Protein AF-A0A2D5MTJ3-F1 (afdb_monomer)

Nearest PDB structures (foldseek):
  1k6o-assembly1_C  TM=3.344E-01  e=1.371E+00  Homo sapiens
  3g6w-assembly1_C  TM=4.279E-01  e=1.564E+00  Saccharolobus solfataricus
  6wc2-assembly2_C  TM=2.918E-01  e=1.906E+00  Homo sapiens
  1hbx-assembly1_A  TM=2.596E-01  e=1.785E+00  Homo sapiens

pLDDT: mean 80.42, std 18.12, range [39.5, 97.38]

Sequence (97 aa):
MDKEYKGMKVVDFKPNEKQEVSEEIQSRLDIVDAFRKRVADGEITEFVTTSLSADGNAVIWSNVPDIAAGVGLFEIGKHILMTQYAPEHDGFDFTPE

Secondary structure (DSSP, 8-state):
-----TT-----S-S-------HHHHHHHHHHHHHHHHHHTTS---EEEEEE-TTS-EEEEEE-SSHHHHHHHHHHHHHHHHHHSSTTS----SS--

Radius of gyration: 22.33 Å; Cα contacts (8 Å, |Δi|>4): 52; chains: 1; bounding box: 45×68×43 Å

Structure (mmCIF, N/CA/C/O backbone):
data_AF-A0A2D5MTJ3-F1
#
_entry.id   AF-A0A2D5MTJ3-F1
#
loop_
_atom_site.group_PDB
_atom_site.id
_atom_site.type_symbol
_atom_site.label_atom_id
_atom_site.label_alt_id
_atom_site.label_comp_id
_atom_site.label_asym_id
_atom_site.label_entity_id
_atom_site.label_seq_id
_atom_site.pdbx_PDB_ins_code
_atom_site.Cartn_x
_atom_site.Cartn_y
_atom_site.Cartn_z
_atom_site.occupancy
_atom_site.B_iso_or_equiv
_atom_site.auth_seq_id
_atom_site.auth_comp_id
_atom_site.auth_asym_id
_atom_site.auth_atom_id
_atom_site.pdbx_PDB_model_num
ATOM 1 N N . MET A 1 1 ? -18.564 -45.563 17.807 1.00 39.50 1 MET A N 1
ATOM 2 C CA . MET A 1 1 ? -18.634 -46.458 18.982 1.00 39.50 1 MET A CA 1
ATOM 3 C C . MET A 1 1 ? -19.095 -45.579 20.120 1.00 39.50 1 MET A C 1
ATOM 5 O O . MET A 1 1 ? -18.307 -44.829 20.685 1.00 39.50 1 MET A O 1
ATOM 9 N N . ASP A 1 2 ? -20.407 -45.563 20.297 1.00 39.81 2 ASP A N 1
ATOM 10 C CA . ASP A 1 2 ? -21.126 -44.514 21.004 1.00 39.81 2 ASP A CA 1
ATOM 11 C C . ASP A 1 2 ? -21.062 -44.758 22.508 1.00 39.81 2 ASP A C 1
ATOM 13 O O . ASP A 1 2 ? -21.373 -45.848 22.990 1.00 39.81 2 ASP A O 1
ATOM 17 N N . LYS A 1 3 ? -20.641 -43.742 23.260 1.00 47.59 3 LYS A N 1
ATOM 18 C CA . LYS A 1 3 ? -20.887 -43.674 24.698 1.00 47.59 3 LYS A CA 1
ATOM 19 C C . LYS A 1 3 ? -21.981 -42.637 24.909 1.00 47.59 3 LYS A C 1
ATOM 21 O O . LYS A 1 3 ? -21.739 -41.442 24.765 1.00 47.59 3 LYS A O 1
ATOM 26 N N . GLU A 1 4 ? -23.189 -43.109 25.208 1.00 46.22 4 GLU A N 1
ATOM 27 C CA . GLU A 1 4 ? -24.285 -42.269 25.687 1.00 46.22 4 GLU A CA 1
ATOM 28 C C . GLU A 1 4 ? -23.895 -41.634 27.029 1.00 46.22 4 GLU A C 1
ATOM 30 O O . GLU A 1 4 ? -23.798 -42.316 28.050 1.00 46.22 4 GLU A O 1
ATOM 35 N N . TYR A 1 5 ? -23.729 -40.313 27.047 1.00 54.38 5 TYR A N 1
ATOM 36 C CA . TYR A 1 5 ? -23.735 -39.524 28.276 1.00 54.38 5 TYR A CA 1
ATOM 37 C C . TYR A 1 5 ? -25.129 -38.911 28.445 1.00 54.38 5 TYR A C 1
ATOM 39 O O . TYR A 1 5 ? -25.410 -37.803 27.988 1.00 54.38 5 TYR A O 1
ATOM 47 N N . LYS A 1 6 ? -26.038 -39.654 29.088 1.00 58.66 6 LYS A N 1
ATOM 48 C CA . LYS A 1 6 ? -27.341 -39.130 29.520 1.00 58.66 6 LYS A CA 1
ATOM 49 C C . LYS A 1 6 ? -27.129 -38.071 30.605 1.00 58.66 6 LYS A C 1
ATOM 51 O O . LYS A 1 6 ? -26.726 -38.401 31.715 1.00 58.66 6 LYS A O 1
ATOM 56 N N . GLY A 1 7 ? -27.461 -36.819 30.289 1.00 57.81 7 GLY A N 1
ATOM 57 C CA . GLY A 1 7 ? -27.705 -35.775 31.292 1.00 57.81 7 GLY A CA 1
ATOM 58 C C . GLY A 1 7 ? -26.801 -34.545 31.256 1.00 57.81 7 GLY A C 1
ATOM 59 O O . GLY A 1 7 ? -26.934 -33.703 32.137 1.00 57.81 7 GLY A O 1
ATOM 60 N N . MET A 1 8 ? -25.926 -34.385 30.261 1.00 59.03 8 MET A N 1
ATOM 61 C CA . MET A 1 8 ? -25.061 -33.205 30.176 1.00 59.03 8 MET A CA 1
ATOM 62 C C . MET A 1 8 ? -25.380 -32.402 28.912 1.00 59.03 8 MET A C 1
ATOM 64 O O . MET A 1 8 ? -25.010 -32.783 27.804 1.00 59.03 8 MET A O 1
ATOM 68 N N . LYS A 1 9 ? -26.101 -31.286 29.073 1.00 61.69 9 LYS A N 1
ATOM 69 C CA . LYS A 1 9 ? -26.275 -30.303 28.001 1.00 61.69 9 LYS A CA 1
ATOM 70 C C . LYS A 1 9 ? -24.952 -29.550 27.872 1.00 61.69 9 LYS A C 1
ATOM 72 O O . LYS A 1 9 ? -24.688 -28.638 28.650 1.00 61.69 9 LYS A O 1
ATOM 77 N N . VAL A 1 10 ? -24.105 -29.970 26.936 1.00 60.59 10 VAL A N 1
ATOM 78 C CA . VAL A 1 10 ? -22.935 -29.184 26.534 1.00 60.59 10 VAL A CA 1
ATOM 79 C C . VAL A 1 10 ? -23.476 -27.929 25.854 1.00 60.59 10 VAL A C 1
ATOM 81 O O . VAL A 1 10 ? -23.990 -27.981 24.741 1.00 60.59 10 VAL A O 1
ATOM 84 N N . VAL A 1 11 ? -23.463 -26.819 26.583 1.00 64.88 11 VAL A N 1
ATOM 85 C CA . VAL A 1 11 ? -23.661 -25.480 26.033 1.00 64.88 11 VAL A CA 1
ATOM 86 C C . VA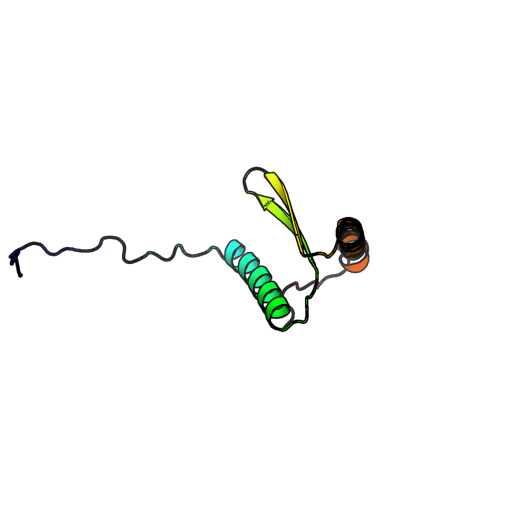L A 1 11 ? -22.275 -24.914 25.786 1.00 64.88 11 VAL A C 1
ATOM 88 O O . VAL A 1 11 ? -21.528 -24.673 26.731 1.00 64.88 11 VAL A O 1
ATOM 91 N N . ASP A 1 12 ? -21.928 -24.753 24.512 1.00 54.66 12 ASP A N 1
ATOM 92 C CA . ASP A 1 12 ? -20.748 -23.998 24.109 1.00 54.66 12 ASP A CA 1
ATOM 93 C C . ASP A 1 12 ? -20.961 -22.542 24.536 1.00 54.66 12 ASP A C 1
ATOM 95 O O . ASP A 1 12 ? -21.837 -21.851 24.015 1.00 54.66 12 ASP A O 1
ATOM 99 N N . PHE A 1 13 ? -20.212 -22.084 25.540 1.00 55.66 13 PHE A N 1
ATOM 100 C CA . PHE A 1 13 ? -20.428 -20.772 26.159 1.00 55.66 13 PHE A CA 1
ATOM 101 C C . PHE A 1 13 ? -19.886 -19.594 25.343 1.00 55.66 13 PHE A C 1
ATOM 103 O O . PHE A 1 13 ? -20.009 -18.462 25.799 1.00 55.66 13 PHE A O 1
ATOM 110 N N . LYS A 1 14 ? -19.336 -19.835 24.146 1.00 58.06 14 LYS A N 1
ATOM 111 C CA . LYS A 1 14 ? -19.009 -18.806 23.149 1.00 58.06 14 LYS A CA 1
ATOM 112 C C . LYS A 1 14 ? -19.055 -19.404 21.738 1.00 58.06 14 LYS A C 1
ATOM 114 O O . LYS A 1 14 ? -18.044 -19.936 21.282 1.00 58.06 14 LYS A O 1
ATOM 119 N N . PRO A 1 15 ? -20.187 -19.337 21.023 1.00 52.47 15 PRO A N 1
ATOM 120 C CA . PRO A 1 15 ? -20.209 -19.689 19.612 1.00 52.47 15 PRO A CA 1
ATOM 121 C C . PRO A 1 15 ? -19.448 -18.592 18.875 1.00 52.47 15 PRO A C 1
ATOM 123 O O . PRO A 1 15 ? -20.060 -17.568 18.618 1.00 52.47 15 PRO A O 1
ATOM 126 N N . ASN A 1 16 ? -18.137 -18.765 18.633 1.00 54.84 16 ASN A N 1
ATOM 127 C CA . ASN A 1 16 ? -17.263 -17.829 17.908 1.00 54.84 16 ASN A CA 1
ATOM 128 C C . ASN A 1 16 ? -17.817 -16.401 17.930 1.00 54.84 16 ASN A C 1
ATOM 130 O O . ASN A 1 16 ? -18.389 -15.958 16.931 1.00 54.84 16 ASN A O 1
ATOM 134 N N . GLU A 1 17 ? -17.741 -15.719 19.080 1.00 51.16 17 GLU A N 1
ATOM 135 C CA . GLU A 1 17 ? -17.957 -14.274 19.100 1.00 51.16 17 GLU A CA 1
ATOM 136 C C . GLU A 1 17 ? -16.938 -13.734 18.098 1.00 51.16 17 GLU A C 1
ATOM 138 O O . GLU A 1 17 ? -15.749 -13.647 18.405 1.00 51.16 17 GLU A O 1
ATOM 143 N N . LYS A 1 18 ? -17.374 -13.478 16.855 1.00 57.75 18 LYS A N 1
ATOM 144 C CA . LYS A 1 18 ? -16.663 -12.593 15.948 1.00 57.75 18 LYS A CA 1
ATOM 145 C C . LYS A 1 18 ? -16.484 -11.353 16.797 1.00 57.75 18 LYS A C 1
ATOM 147 O O . LYS A 1 18 ? -17.476 -10.693 17.092 1.00 57.75 18 LYS A O 1
ATOM 152 N N . GLN A 1 19 ? -15.267 -11.125 17.290 1.00 56.12 19 GLN A N 1
ATOM 153 C CA . GLN A 1 19 ? -14.926 -9.852 17.895 1.00 56.12 19 GLN A CA 1
ATOM 154 C C . GLN A 1 19 ? -15.435 -8.812 16.912 1.00 56.12 19 GLN A C 1
ATOM 156 O O . GLN A 1 19 ? -15.036 -8.845 15.746 1.00 56.12 19 GLN A O 1
ATOM 161 N N . GLU A 1 20 ? -16.396 -7.999 17.346 1.00 67.12 20 GLU A N 1
ATOM 162 C CA . GLU A 1 20 ? -16.854 -6.886 16.535 1.00 67.12 20 GLU A CA 1
ATOM 163 C C . GLU A 1 20 ? -15.611 -6.052 16.248 1.00 67.12 20 GLU A C 1
ATOM 165 O O . GLU A 1 20 ? -14.971 -5.502 17.147 1.00 67.12 20 GLU A O 1
ATOM 170 N N . VAL A 1 21 ? -15.191 -6.101 14.988 1.00 78.94 21 VAL A N 1
ATOM 171 C CA . VAL A 1 21 ? -14.076 -5.323 14.485 1.00 78.94 21 VAL A CA 1
ATOM 172 C C . VAL A 1 21 ? -14.528 -3.877 14.607 1.00 78.94 21 VAL A C 1
ATOM 174 O O . VAL A 1 21 ? -15.581 -3.523 14.078 1.00 78.94 21 VAL A O 1
ATOM 177 N N . SER A 1 22 ? -13.790 -3.057 15.359 1.00 89.56 22 SER A N 1
ATOM 178 C CA . SER A 1 22 ? -14.163 -1.650 15.499 1.00 89.56 22 SER A CA 1
ATOM 179 C C . SER A 1 22 ? -14.207 -0.990 14.123 1.00 89.56 22 SER A C 1
ATOM 181 O O . SER A 1 22 ? -13.452 -1.378 13.232 1.00 89.56 22 SER A O 1
ATOM 183 N N . GLU A 1 23 ? -15.041 0.034 13.952 1.00 89.31 23 GLU A N 1
ATOM 184 C CA . GLU A 1 23 ? -15.142 0.777 12.685 1.00 89.31 23 GLU A CA 1
ATOM 185 C C . GLU A 1 23 ? -13.768 1.274 12.198 1.00 89.31 23 GLU A C 1
ATOM 187 O O . GLU A 1 23 ? -13.468 1.234 11.010 1.00 89.31 23 GLU A O 1
ATOM 192 N N . GLU A 1 24 ? -12.877 1.648 13.124 1.00 87.19 24 GLU A N 1
ATOM 193 C CA . GLU A 1 24 ? -11.501 2.051 12.816 1.00 87.19 24 GLU A CA 1
ATOM 194 C C . GLU A 1 24 ? -10.637 0.890 12.292 1.00 87.19 24 GLU A C 1
ATOM 196 O O . GLU A 1 24 ? -9.786 1.073 11.420 1.00 87.19 24 GLU A O 1
ATOM 201 N N . ILE A 1 25 ? -10.783 -0.319 12.846 1.00 90.62 25 ILE A N 1
ATOM 202 C CA . ILE A 1 25 ? -10.094 -1.497 12.303 1.00 90.62 25 ILE A CA 1
ATOM 203 C C . ILE A 1 25 ? -10.715 -1.870 10.955 1.00 90.62 25 ILE A C 1
ATOM 205 O O . ILE A 1 25 ? -9.968 -2.151 10.023 1.00 90.62 25 ILE A O 1
ATOM 209 N N . GLN A 1 26 ? -12.041 -1.809 10.825 1.00 92.25 26 GLN A N 1
ATOM 210 C CA . GLN A 1 26 ? -12.734 -2.122 9.579 1.00 92.25 26 GLN A CA 1
ATOM 211 C C . GLN A 1 26 ? -12.281 -1.193 8.448 1.00 92.25 26 GLN A C 1
ATOM 213 O O . GLN A 1 26 ? -11.841 -1.683 7.419 1.00 92.25 26 GLN A O 1
ATOM 218 N N . SER A 1 27 ? -12.227 0.120 8.686 1.00 89.25 27 SER A N 1
ATOM 219 C CA . SER A 1 27 ? -11.737 1.096 7.703 1.00 89.25 27 SER A CA 1
ATOM 220 C C . SER A 1 27 ? -10.301 0.806 7.238 1.00 89.25 27 SER A C 1
ATOM 222 O O . SER A 1 27 ? -9.991 0.917 6.053 1.00 89.25 27 SER A O 1
ATOM 224 N N . ARG A 1 28 ? -9.412 0.371 8.143 1.00 91.69 28 ARG A N 1
ATOM 225 C CA . ARG A 1 28 ? -8.051 -0.053 7.767 1.00 91.69 28 ARG A CA 1
ATOM 226 C C . ARG A 1 28 ? -8.052 -1.326 6.926 1.00 91.69 28 ARG A C 1
ATOM 228 O O . ARG A 1 28 ? -7.258 -1.430 5.994 1.00 91.69 28 ARG A O 1
ATOM 235 N N . LEU A 1 29 ? -8.899 -2.295 7.271 1.00 94.12 29 LEU A N 1
ATOM 236 C CA . LEU A 1 29 ? -9.025 -3.541 6.519 1.00 94.12 29 LEU A CA 1
ATOM 237 C C . LEU A 1 29 ? -9.579 -3.289 5.116 1.00 94.12 29 LEU A C 1
ATOM 239 O O . LEU A 1 29 ? -9.044 -3.854 4.170 1.00 94.12 29 LEU A O 1
ATOM 243 N N . ASP A 1 30 ? -10.544 -2.383 4.968 1.00 93.31 30 ASP A N 1
ATOM 244 C CA . ASP A 1 30 ? -11.126 -2.030 3.670 1.00 93.31 30 ASP A CA 1
ATOM 245 C C . ASP A 1 30 ? -10.055 -1.479 2.707 1.00 93.31 30 ASP A C 1
ATOM 247 O O . ASP A 1 30 ? -9.997 -1.875 1.542 1.00 93.31 30 ASP A O 1
ATOM 251 N N . ILE A 1 31 ? 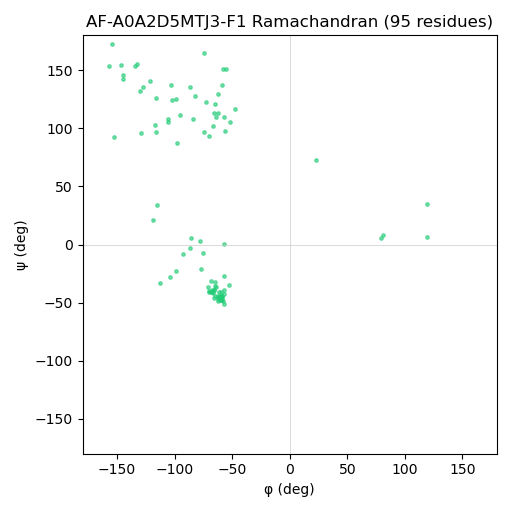-9.128 -0.650 3.206 1.00 93.44 31 ILE A N 1
ATOM 252 C CA . ILE A 1 31 ? -7.972 -0.160 2.431 1.00 93.44 31 ILE A CA 1
ATOM 253 C C . ILE A 1 31 ? -7.056 -1.316 2.005 1.00 93.44 31 ILE A C 1
ATOM 255 O O . ILE A 1 31 ? -6.608 -1.377 0.857 1.00 93.44 31 ILE A O 1
ATOM 259 N N . VAL A 1 32 ? -6.762 -2.244 2.920 1.00 94.62 32 VAL A N 1
ATOM 260 C CA . VAL A 1 32 ? -5.907 -3.406 2.631 1.00 94.62 32 VAL A CA 1
ATOM 261 C C . VAL A 1 32 ? -6.567 -4.332 1.609 1.00 94.62 32 VAL A C 1
ATOM 263 O O . VAL A 1 32 ? -5.885 -4.837 0.715 1.00 94.62 32 VAL A O 1
ATOM 266 N N . ASP A 1 33 ? -7.877 -4.532 1.701 1.00 95.81 33 ASP A N 1
ATOM 267 C CA . ASP A 1 33 ? -8.634 -5.375 0.781 1.00 95.81 33 ASP A CA 1
ATOM 268 C C . ASP A 1 33 ? -8.744 -4.742 -0.611 1.00 95.81 33 ASP A C 1
ATOM 270 O O . ASP A 1 33 ? -8.543 -5.439 -1.611 1.00 95.81 33 ASP A O 1
ATOM 274 N N . ALA A 1 34 ? -8.948 -3.424 -0.702 1.00 94.56 34 ALA A N 1
ATOM 275 C CA . ALA A 1 34 ? -8.884 -2.692 -1.967 1.00 94.56 34 ALA A CA 1
ATOM 276 C C . ALA A 1 34 ? -7.494 -2.812 -2.615 1.00 94.56 34 ALA A C 1
ATOM 278 O O . ALA A 1 34 ? -7.373 -3.159 -3.793 1.00 94.56 34 ALA A O 1
ATOM 279 N N . PHE A 1 35 ? -6.427 -2.616 -1.834 1.00 95.12 35 PHE A N 1
ATOM 280 C CA . PHE A 1 35 ? -5.052 -2.801 -2.298 1.00 95.12 35 PHE A CA 1
ATOM 281 C C . PHE A 1 35 ? -4.810 -4.231 -2.803 1.00 95.12 35 PHE A C 1
ATOM 283 O O . PHE A 1 35 ? -4.294 -4.433 -3.903 1.00 95.12 35 PHE A O 1
ATOM 290 N N . ARG A 1 36 ? -5.245 -5.236 -2.035 1.00 96.25 36 ARG A N 1
ATOM 291 C CA . ARG A 1 36 ? -5.136 -6.651 -2.405 1.00 96.25 36 ARG A CA 1
ATOM 292 C C . ARG A 1 36 ? -5.863 -6.958 -3.710 1.00 96.25 36 ARG A C 1
ATOM 294 O O . ARG A 1 36 ? -5.313 -7.690 -4.531 1.00 96.25 36 ARG A O 1
ATOM 301 N N . LYS A 1 37 ? -7.078 -6.437 -3.896 1.00 96.44 37 LYS A N 1
ATOM 302 C CA . LYS A 1 37 ? -7.857 -6.619 -5.126 1.00 96.44 37 LYS A CA 1
ATOM 303 C C . LYS A 1 37 ? -7.085 -6.092 -6.336 1.00 96.44 37 LYS A C 1
ATOM 305 O O . LYS A 1 37 ? -6.877 -6.836 -7.283 1.00 96.44 37 LYS A O 1
ATOM 310 N N . ARG A 1 38 ? -6.546 -4.875 -6.254 1.00 95.62 38 ARG A N 1
ATOM 311 C CA . ARG A 1 38 ? -5.774 -4.255 -7.346 1.00 95.62 38 ARG A CA 1
ATOM 312 C C . ARG A 1 38 ? -4.472 -4.991 -7.668 1.00 95.62 38 ARG A C 1
ATOM 314 O O . ARG A 1 38 ? -4.066 -5.055 -8.825 1.00 95.62 38 ARG A O 1
ATOM 321 N N . VAL A 1 39 ? -3.830 -5.595 -6.665 1.00 96.38 39 VAL A N 1
ATOM 322 C CA . VAL A 1 39 ? -2.708 -6.525 -6.891 1.00 96.38 39 VAL A CA 1
ATOM 323 C C . VAL A 1 39 ? -3.184 -7.783 -7.625 1.00 96.38 39 VAL A C 1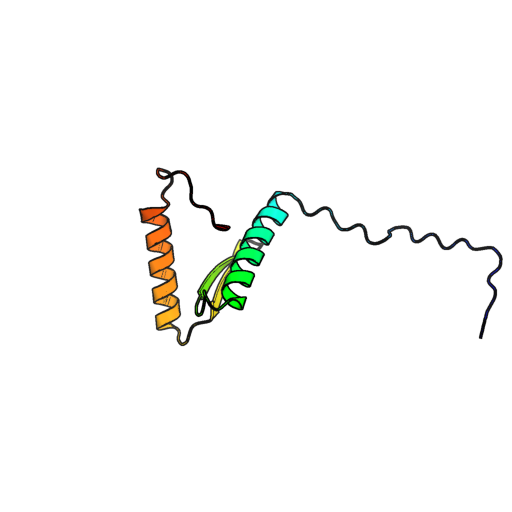
ATOM 325 O O . VAL A 1 39 ? -2.550 -8.208 -8.586 1.00 96.38 39 VAL A O 1
ATOM 328 N N . ALA A 1 40 ? -4.300 -8.382 -7.198 1.00 97.38 40 ALA A N 1
ATOM 329 C CA . ALA A 1 40 ? -4.846 -9.592 -7.817 1.00 97.38 40 ALA A CA 1
ATOM 330 C C . ALA A 1 40 ? -5.308 -9.365 -9.268 1.00 97.38 40 ALA A C 1
ATOM 332 O O . ALA A 1 40 ? -5.115 -10.241 -10.110 1.00 97.38 40 ALA A O 1
ATOM 333 N N . ASP A 1 41 ? -5.853 -8.184 -9.555 1.00 97.31 41 ASP A N 1
ATOM 334 C CA . ASP A 1 41 ? -6.290 -7.761 -10.888 1.00 97.31 41 ASP A CA 1
ATOM 335 C C . ASP A 1 41 ? -5.103 -7.381 -11.802 1.00 97.31 41 ASP A C 1
ATOM 337 O O . ASP A 1 41 ? -5.273 -7.187 -13.005 1.00 97.31 41 ASP A O 1
ATOM 341 N N . GLY A 1 42 ? -3.880 -7.323 -11.258 1.00 96.56 42 GLY A N 1
ATOM 342 C CA . GLY A 1 42 ? -2.653 -7.019 -11.999 1.00 96.56 42 GLY A CA 1
ATOM 343 C C . GLY A 1 42 ? -2.408 -5.528 -12.242 1.00 96.56 42 GLY A C 1
ATOM 344 O O . GLY A 1 42 ? -1.483 -5.180 -12.972 1.00 96.56 42 GLY A O 1
ATOM 345 N N . GLU A 1 43 ? -3.202 -4.645 -11.632 1.00 96.50 43 GLU A N 1
ATOM 346 C CA . GLU A 1 43 ? -3.017 -3.192 -11.721 1.00 96.50 43 GLU A CA 1
ATOM 347 C C . GLU A 1 43 ? -1.789 -2.716 -10.941 1.00 96.50 43 GLU A C 1
ATOM 349 O O . GLU A 1 43 ? -1.103 -1.781 -11.353 1.00 96.50 43 GLU A O 1
ATOM 354 N N . ILE A 1 44 ? -1.520 -3.349 -9.796 1.00 96.00 44 ILE A N 1
ATOM 355 C CA . ILE 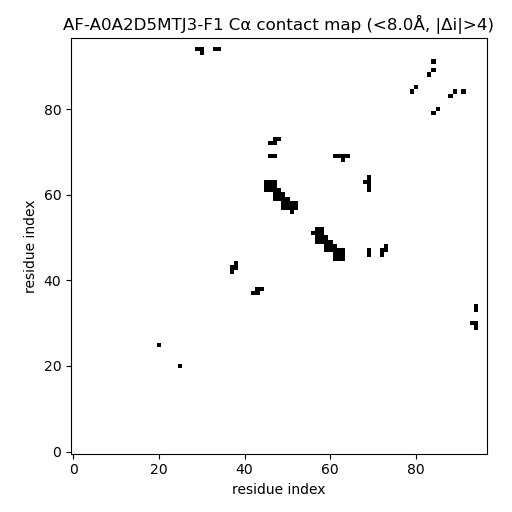A 1 44 ? -0.356 -3.065 -8.955 1.00 96.00 44 ILE A CA 1
ATOM 356 C C . ILE A 1 44 ? 0.644 -4.203 -9.133 1.00 96.00 44 ILE A C 1
ATOM 358 O O . ILE A 1 44 ? 0.435 -5.309 -8.637 1.00 96.00 44 ILE A O 1
ATOM 362 N N . THR A 1 45 ? 1.748 -3.917 -9.821 1.00 95.88 45 THR A N 1
ATOM 363 C CA . THR A 1 45 ? 2.823 -4.889 -10.077 1.00 95.88 45 THR A CA 1
ATOM 364 C C . THR A 1 45 ? 4.001 -4.754 -9.117 1.00 95.88 45 THR A C 1
ATOM 366 O O . THR A 1 45 ? 4.749 -5.708 -8.938 1.00 95.88 45 THR A O 1
ATOM 369 N N . GLU A 1 46 ? 4.172 -3.581 -8.506 1.00 95.75 46 GLU A N 1
ATOM 370 C CA . GLU A 1 46 ? 5.250 -3.260 -7.569 1.00 95.75 46 GLU A CA 1
ATOM 371 C C . GLU A 1 46 ? 4.720 -2.314 -6.492 1.00 95.75 46 GLU A C 1
ATOM 373 O O . GLU A 1 46 ? 3.861 -1.470 -6.762 1.00 95.75 46 GLU A O 1
ATOM 378 N N . PHE A 1 47 ? 5.224 -2.440 -5.265 1.00 95.50 47 PHE A N 1
ATOM 379 C CA . PHE A 1 47 ? 4.798 -1.572 -4.171 1.00 95.50 47 PHE A CA 1
ATOM 380 C C . PHE A 1 47 ? 5.821 -1.466 -3.042 1.00 95.50 47 PHE A C 1
ATOM 382 O O . PHE A 1 47 ? 6.583 -2.392 -2.756 1.00 95.50 47 PHE A O 1
ATOM 389 N N . VAL A 1 48 ? 5.760 -0.332 -2.344 1.00 95.88 48 VAL A N 1
ATOM 390 C CA . VAL A 1 48 ? 6.366 -0.125 -1.028 1.00 95.88 48 VAL A CA 1
ATOM 391 C C . VAL A 1 48 ? 5.308 0.478 -0.111 1.00 95.88 48 VAL A C 1
ATOM 393 O O . VAL A 1 48 ? 4.639 1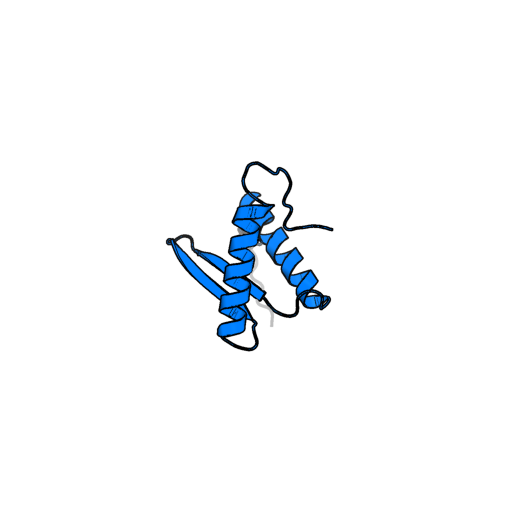.437 -0.491 1.00 95.88 48 VAL A O 1
ATOM 396 N N . THR A 1 49 ? 5.150 -0.067 1.093 1.00 92.50 49 THR A N 1
ATOM 397 C CA . THR A 1 49 ? 4.206 0.439 2.099 1.00 92.50 49 THR A CA 1
ATOM 398 C C . THR A 1 49 ? 4.876 0.555 3.464 1.00 92.50 49 THR A C 1
ATOM 400 O O . THR A 1 49 ? 5.855 -0.131 3.760 1.00 92.50 49 THR A O 1
ATOM 403 N N . THR A 1 50 ? 4.347 1.433 4.315 1.00 93.50 50 THR A N 1
ATOM 404 C CA . THR A 1 50 ? 4.793 1.585 5.705 1.00 93.50 50 THR A CA 1
ATOM 405 C C . THR A 1 50 ? 3.660 1.358 6.677 1.00 93.50 50 THR A C 1
ATOM 407 O O . THR A 1 50 ? 2.549 1.834 6.459 1.00 93.50 50 THR A O 1
ATOM 410 N N . SER A 1 51 ? 3.964 0.695 7.786 1.00 93.31 51 SER A N 1
ATOM 411 C CA . SER A 1 51 ? 3.022 0.467 8.880 1.00 93.31 51 SER A CA 1
ATOM 412 C C . SER A 1 51 ? 3.664 0.757 10.229 1.00 93.31 51 SER A C 1
ATOM 414 O O . SER A 1 51 ? 4.873 0.583 10.391 1.00 93.31 51 SER A O 1
ATOM 416 N N . LEU A 1 52 ? 2.837 1.108 11.210 1.00 95.19 52 LEU A N 1
ATOM 417 C CA . LEU A 1 52 ? 3.232 1.261 12.604 1.00 95.19 52 LEU A CA 1
ATOM 418 C C . LEU A 1 52 ? 2.490 0.224 13.450 1.00 95.19 52 LEU A C 1
ATOM 420 O O . LEU A 1 52 ? 1.265 0.133 13.396 1.00 95.19 52 LEU A O 1
ATOM 424 N N . SER A 1 53 ? 3.234 -0.569 14.214 1.00 91.31 53 SER A N 1
ATOM 425 C CA . SER A 1 53 ? 2.644 -1.478 15.204 1.00 91.31 53 SER A CA 1
ATOM 426 C C . SER A 1 53 ? 2.139 -0.718 16.437 1.00 91.31 53 SER A C 1
ATOM 428 O O . SER A 1 53 ? 2.535 0.423 16.676 1.00 91.31 53 SER A O 1
ATOM 430 N N . ALA A 1 54 ? 1.315 -1.374 17.260 1.00 90.69 54 ALA A N 1
ATOM 431 C CA . ALA A 1 54 ? 0.844 -0.816 18.532 1.00 90.69 54 ALA A CA 1
ATOM 432 C C . ALA A 1 54 ? 1.994 -0.424 19.483 1.00 90.69 54 ALA A C 1
ATOM 434 O O . ALA A 1 54 ? 1.853 0.513 20.262 1.00 90.69 54 ALA A O 1
ATOM 435 N N . ASP A 1 55 ? 3.148 -1.087 19.366 1.00 94.81 55 ASP A N 1
ATOM 436 C CA . ASP A 1 55 ? 4.347 -0.814 20.166 1.00 94.81 55 ASP A CA 1
ATOM 437 C C . ASP A 1 55 ? 5.232 0.300 19.573 1.00 94.81 55 ASP A C 1
ATOM 439 O O . ASP A 1 55 ? 6.341 0.541 20.045 1.00 94.81 55 ASP A O 1
ATOM 443 N N . GLY A 1 56 ? 4.788 0.964 18.500 1.00 92.62 56 GLY A N 1
ATOM 444 C CA . GLY A 1 56 ? 5.534 2.042 17.847 1.00 92.62 56 GLY A CA 1
ATOM 445 C C . GLY A 1 56 ? 6.652 1.572 16.910 1.00 92.62 56 GLY A C 1
ATOM 446 O O . GLY A 1 56 ? 7.389 2.397 16.374 1.00 92.62 56 GLY A O 1
ATOM 447 N N . ASN A 1 57 ? 6.784 0.265 16.663 1.00 95.06 57 ASN A N 1
ATOM 448 C CA . ASN A 1 57 ? 7.735 -0.237 15.670 1.00 95.06 57 ASN A CA 1
ATOM 449 C C . ASN A 1 57 ? 7.238 0.068 14.254 1.00 95.06 57 ASN A C 1
ATOM 451 O O . ASN A 1 57 ? 6.141 -0.364 13.880 1.00 95.06 57 ASN A O 1
ATOM 455 N N . ALA A 1 58 ? 8.054 0.785 13.482 1.00 94.31 58 ALA A N 1
ATOM 456 C CA . ALA A 1 58 ? 7.809 1.058 12.073 1.00 94.31 58 ALA A CA 1
ATOM 457 C C . ALA A 1 58 ? 8.369 -0.075 11.202 1.00 94.31 58 ALA A C 1
ATOM 459 O O . ALA A 1 58 ? 9.494 -0.530 11.408 1.00 94.31 58 ALA A O 1
ATOM 460 N N . VAL A 1 59 ? 7.588 -0.507 10.214 1.00 93.62 59 VAL A N 1
ATOM 461 C CA . VAL A 1 59 ? 7.974 -1.546 9.251 1.00 93.62 59 VAL A CA 1
ATOM 462 C C . VAL A 1 59 ? 7.751 -1.022 7.841 1.00 93.62 59 VAL A C 1
ATOM 464 O O . VAL A 1 59 ? 6.712 -0.419 7.563 1.00 93.62 59 VAL A O 1
ATOM 467 N N . ILE A 1 60 ? 8.726 -1.264 6.965 1.00 92.81 60 ILE A N 1
ATOM 468 C CA . ILE A 1 60 ? 8.609 -1.056 5.521 1.00 92.81 60 ILE A CA 1
ATOM 469 C C . ILE A 1 60 ? 8.393 -2.424 4.879 1.00 92.81 60 ILE A C 1
ATOM 471 O O . ILE A 1 60 ? 9.209 -3.329 5.056 1.00 92.81 60 ILE A O 1
ATOM 475 N N . TRP A 1 61 ? 7.311 -2.560 4.124 1.00 93.69 61 TRP A N 1
ATOM 476 C CA . TRP A 1 61 ? 7.016 -3.729 3.303 1.00 93.69 61 TRP A CA 1
ATOM 477 C C . TRP A 1 61 ? 7.313 -3.375 1.855 1.00 93.69 61 TRP A C 1
ATOM 479 O O . TRP A 1 61 ? 6.958 -2.285 1.407 1.00 93.69 61 TRP A O 1
ATOM 489 N N . SER A 1 62 ? 7.941 -4.277 1.107 1.00 94.75 62 SER A N 1
ATOM 490 C CA . SER A 1 62 ? 8.206 -4.034 -0.307 1.00 94.75 62 SER A CA 1
ATOM 491 C C . SER A 1 62 ? 8.111 -5.300 -1.146 1.00 94.75 62 SER A C 1
ATOM 493 O O . SER A 1 62 ? 8.518 -6.387 -0.734 1.00 94.75 62 SER A O 1
ATOM 495 N N . ASN A 1 63 ? 7.575 -5.133 -2.350 1.00 96.75 63 ASN A N 1
ATOM 496 C CA . ASN A 1 63 ? 7.691 -6.078 -3.447 1.00 96.75 63 ASN A CA 1
ATOM 497 C C . ASN A 1 63 ? 8.167 -5.282 -4.666 1.00 96.75 63 ASN A C 1
ATOM 499 O O . ASN A 1 63 ? 7.387 -4.580 -5.306 1.00 96.75 63 ASN A O 1
ATOM 503 N N . VAL A 1 64 ? 9.480 -5.304 -4.884 1.00 96.75 64 VAL A N 1
ATOM 504 C CA . VAL A 1 64 ? 10.194 -4.515 -5.895 1.00 96.75 64 VAL A CA 1
ATOM 505 C C . VAL A 1 64 ? 11.384 -5.329 -6.415 1.00 96.75 64 VAL A C 1
ATOM 507 O O . VAL A 1 64 ? 11.883 -6.195 -5.688 1.00 96.75 64 VAL A O 1
ATOM 510 N N . PRO A 1 65 ? 11.862 -5.072 -7.643 1.00 93.25 65 PRO A N 1
ATOM 511 C CA . PRO A 1 65 ? 12.934 -5.847 -8.266 1.00 93.25 65 PRO A CA 1
ATOM 512 C C . PRO A 1 65 ? 14.287 -5.639 -7.580 1.00 93.25 65 PRO A C 1
ATOM 514 O O . PRO A 1 65 ? 15.100 -6.563 -7.529 1.00 93.25 65 PRO A O 1
ATOM 517 N N . ASP A 1 66 ? 14.526 -4.445 -7.032 1.00 96.00 66 ASP A N 1
ATOM 518 C CA . ASP A 1 66 ? 15.738 -4.116 -6.292 1.00 96.00 66 ASP A CA 1
ATOM 519 C C . ASP A 1 66 ? 15.527 -2.980 -5.273 1.00 96.00 66 ASP A C 1
ATOM 521 O O . ASP A 1 66 ? 14.477 -2.336 -5.195 1.00 96.00 66 ASP A O 1
ATOM 525 N N . ILE A 1 67 ? 16.559 -2.748 -4.459 1.00 93.38 67 ILE A N 1
ATOM 526 C CA . ILE A 1 67 ? 16.550 -1.747 -3.387 1.00 93.38 67 ILE A CA 1
ATOM 527 C C . ILE A 1 67 ? 16.416 -0.322 -3.940 1.00 93.38 67 ILE A C 1
ATOM 529 O O . ILE A 1 67 ? 15.746 0.498 -3.315 1.00 93.38 67 ILE A O 1
ATOM 533 N N . ALA A 1 68 ? 17.029 -0.010 -5.084 1.00 94.94 68 ALA A N 1
ATOM 534 C CA . ALA A 1 68 ? 16.978 1.332 -5.655 1.00 94.94 68 ALA A CA 1
ATOM 535 C C . ALA A 1 68 ? 15.562 1.668 -6.141 1.00 94.94 68 ALA A C 1
ATOM 537 O O . ALA A 1 68 ? 15.070 2.762 -5.858 1.00 94.94 68 ALA A O 1
ATOM 538 N N . ALA A 1 69 ? 14.878 0.711 -6.776 1.00 94.50 69 ALA A N 1
ATOM 539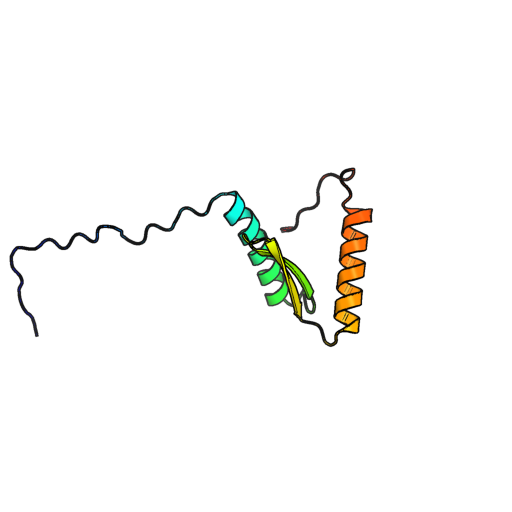 C CA . ALA A 1 69 ? 13.465 0.827 -7.124 1.00 94.50 69 ALA A CA 1
ATOM 540 C C . ALA A 1 69 ? 12.598 1.056 -5.874 1.00 94.50 69 ALA A C 1
ATOM 542 O O . ALA A 1 69 ? 11.767 1.964 -5.852 1.00 94.50 69 ALA A O 1
ATOM 543 N N . GLY A 1 70 ? 12.846 0.298 -4.799 1.00 95.81 70 GLY A N 1
ATOM 544 C CA . GLY A 1 70 ? 12.144 0.469 -3.525 1.00 95.81 70 GLY A CA 1
ATOM 545 C C . GLY A 1 70 ? 12.326 1.856 -2.904 1.00 95.81 70 GLY A C 1
ATOM 546 O O . GLY A 1 70 ? 11.346 2.495 -2.520 1.00 95.81 70 GLY A O 1
ATOM 547 N N . VAL A 1 71 ? 13.564 2.351 -2.833 1.00 96.06 71 VAL A N 1
ATOM 548 C CA . VAL A 1 71 ? 13.859 3.694 -2.304 1.00 96.06 71 VAL A CA 1
ATOM 549 C C . VAL A 1 71 ? 13.195 4.770 -3.160 1.00 96.06 71 VAL A C 1
ATOM 551 O O . VAL A 1 71 ? 12.514 5.639 -2.618 1.00 96.06 71 VAL A O 1
ATOM 554 N N . GLY A 1 72 ? 13.324 4.682 -4.486 1.00 95.94 72 GLY A N 1
ATOM 555 C CA . GLY A 1 72 ? 12.717 5.641 -5.407 1.00 95.94 72 GLY A CA 1
ATOM 556 C C . GLY A 1 72 ? 11.195 5.693 -5.273 1.00 95.94 72 GLY A C 1
ATOM 557 O O . GLY A 1 72 ? 10.628 6.776 -5.127 1.00 95.94 72 GLY A O 1
ATOM 558 N N . LEU A 1 73 ? 10.530 4.532 -5.244 1.00 95.81 73 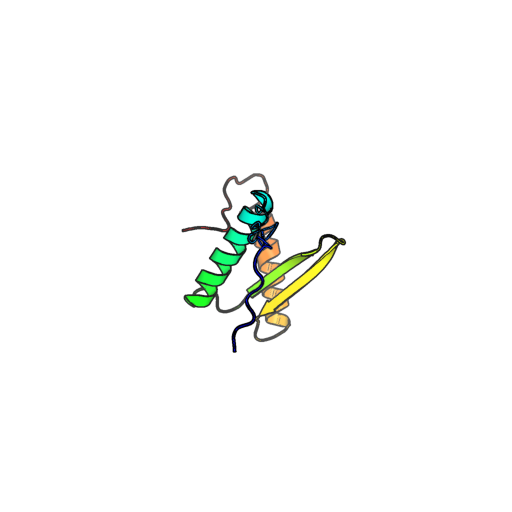LEU A N 1
ATOM 559 C CA . LEU A 1 73 ? 9.077 4.458 -5.086 1.00 95.81 73 LEU A CA 1
ATOM 560 C C . LEU A 1 73 ? 8.622 5.056 -3.748 1.00 95.81 73 LEU A C 1
ATOM 562 O O . LEU A 1 73 ? 7.646 5.807 -3.702 1.00 95.81 73 LEU A O 1
ATOM 566 N N . PHE A 1 74 ? 9.358 4.783 -2.669 1.00 95.00 74 PHE A N 1
ATOM 567 C CA . PHE A 1 74 ? 9.061 5.330 -1.349 1.00 95.00 74 PHE A CA 1
ATOM 568 C C . PHE A 1 74 ? 9.206 6.859 -1.296 1.00 95.00 74 PHE A C 1
ATOM 570 O O . PHE A 1 74 ? 8.348 7.560 -0.754 1.00 95.00 74 PHE A O 1
ATOM 577 N N . GLU A 1 75 ? 10.273 7.402 -1.881 1.00 94.88 75 GLU A N 1
ATOM 578 C CA . GLU A 1 75 ? 10.519 8.844 -1.912 1.00 94.88 75 GLU A CA 1
ATOM 579 C C . GLU A 1 75 ? 9.491 9.596 -2.759 1.00 94.88 75 GLU A C 1
ATOM 581 O O . GLU A 1 75 ? 8.998 10.640 -2.323 1.00 94.88 75 GLU A O 1
ATOM 586 N N . ILE A 1 76 ? 9.121 9.044 -3.920 1.00 92.81 76 ILE A N 1
ATOM 587 C CA . ILE A 1 76 ? 8.065 9.588 -4.782 1.00 92.81 76 ILE A CA 1
ATOM 588 C C . ILE A 1 76 ? 6.724 9.579 -4.045 1.00 92.81 76 ILE A C 1
ATOM 590 O O . ILE A 1 76 ? 6.054 10.609 -3.999 1.00 92.81 76 ILE A O 1
ATOM 594 N N . GLY A 1 77 ? 6.351 8.457 -3.418 1.00 90.31 77 GLY A N 1
ATOM 595 C CA . GLY A 1 77 ? 5.099 8.342 -2.664 1.00 90.31 77 GLY A CA 1
ATOM 596 C C . GLY A 1 77 ? 5.003 9.365 -1.529 1.00 90.31 77 GLY A C 1
ATOM 597 O O . GLY A 1 77 ? 3.995 10.059 -1.395 1.0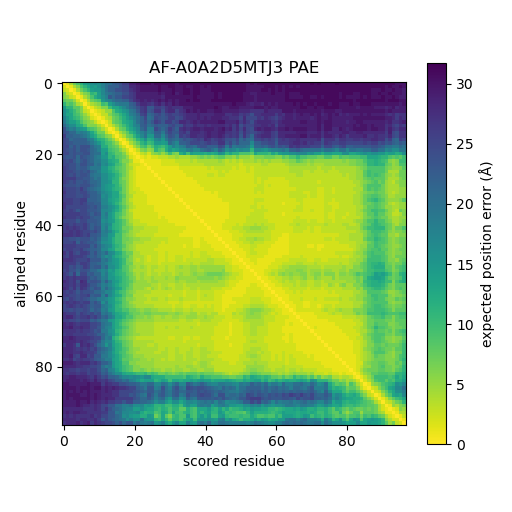0 90.31 77 GLY A O 1
ATOM 598 N N . LYS A 1 78 ? 6.089 9.546 -0.766 1.00 90.19 78 LYS A N 1
ATOM 599 C CA . LYS A 1 78 ? 6.190 10.597 0.258 1.00 90.19 78 LYS A CA 1
ATOM 600 C C . LYS A 1 78 ? 6.037 11.993 -0.347 1.00 90.19 78 LYS A C 1
ATOM 602 O O . LYS A 1 78 ? 5.341 12.830 0.221 1.00 90.19 78 LYS A O 1
ATOM 607 N N . HIS A 1 79 ? 6.690 12.264 -1.478 1.00 89.88 79 HIS A N 1
ATOM 608 C CA . HIS A 1 79 ? 6.592 13.561 -2.143 1.00 89.88 79 HIS A CA 1
ATOM 609 C C . HIS A 1 79 ? 5.158 13.859 -2.595 1.00 89.88 79 HIS A C 1
ATOM 611 O O . HIS A 1 79 ? 4.659 14.946 -2.316 1.00 89.88 79 HIS A O 1
ATOM 617 N N . ILE A 1 80 ? 4.477 12.889 -3.212 1.00 87.06 80 ILE A N 1
ATOM 618 C CA . ILE A 1 80 ? 3.064 12.988 -3.607 1.00 87.06 80 ILE A CA 1
ATOM 619 C C . ILE A 1 80 ? 2.186 13.296 -2.391 1.00 87.06 80 ILE A C 1
ATOM 621 O O . ILE A 1 80 ? 1.445 14.276 -2.408 1.00 87.06 80 ILE A O 1
ATOM 625 N N . LEU A 1 81 ? 2.323 12.526 -1.306 1.00 84.38 81 LEU A N 1
ATOM 626 C CA . LEU A 1 81 ? 1.542 12.728 -0.084 1.00 84.38 81 LEU A CA 1
ATOM 627 C C . LEU A 1 81 ? 1.708 14.146 0.482 1.00 84.38 81 LEU A C 1
ATOM 629 O O . LEU A 1 81 ? 0.730 14.778 0.862 1.00 84.38 81 LEU A O 1
ATOM 633 N N . MET A 1 82 ? 2.936 14.669 0.494 1.00 85.62 82 MET A N 1
ATOM 634 C CA . MET A 1 82 ? 3.223 16.003 1.029 1.00 85.6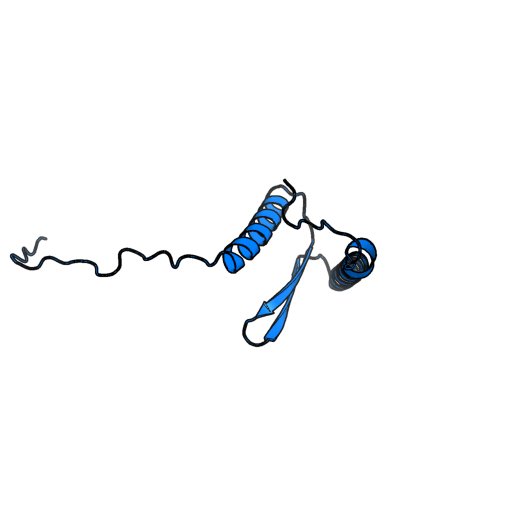2 82 MET A CA 1
ATOM 635 C C . MET A 1 82 ? 2.820 17.157 0.105 1.00 85.62 82 MET A C 1
ATOM 637 O O . MET A 1 82 ? 2.717 18.282 0.582 1.00 85.62 82 MET A O 1
ATOM 641 N N . THR A 1 83 ? 2.662 16.925 -1.200 1.00 82.38 83 THR A N 1
ATOM 642 C CA . THR A 1 83 ? 2.472 18.008 -2.186 1.00 82.38 83 THR A CA 1
ATOM 643 C C . THR A 1 83 ? 1.088 18.025 -2.818 1.00 82.38 83 THR A C 1
ATOM 645 O O . THR A 1 83 ? 0.590 19.101 -3.131 1.00 82.38 83 THR A O 1
ATOM 648 N N . GLN A 1 84 ? 0.466 16.861 -3.003 1.00 73.06 84 GLN A N 1
ATOM 649 C CA . GLN A 1 84 ? -0.840 16.716 -3.652 1.00 73.06 84 GLN A CA 1
ATOM 650 C C . GLN A 1 84 ? -1.965 16.462 -2.647 1.00 73.06 84 GLN A C 1
ATOM 652 O O . GLN A 1 84 ? -3.101 16.848 -2.896 1.00 73.06 84 GLN A O 1
ATOM 657 N N . TYR A 1 85 ? -1.639 15.857 -1.504 1.00 66.75 85 TYR A N 1
ATOM 658 C CA . TYR A 1 85 ? -2.596 15.488 -0.455 1.00 66.75 85 TYR A CA 1
ATOM 659 C C . TYR A 1 85 ? -2.307 16.194 0.875 1.00 66.75 85 TYR A C 1
ATOM 661 O O . TYR A 1 85 ? -2.729 15.744 1.940 1.00 66.75 85 TYR A O 1
ATOM 669 N N . ALA A 1 86 ? -1.572 17.311 0.815 1.00 56.00 86 ALA A N 1
ATOM 670 C CA . ALA A 1 86 ? -1.414 18.216 1.944 1.00 56.00 86 ALA A CA 1
ATOM 671 C C . ALA A 1 86 ? -2.802 18.678 2.449 1.00 56.00 86 ALA A C 1
ATOM 673 O O . ALA A 1 86 ? -3.717 18.779 1.630 1.00 56.00 86 ALA A O 1
ATOM 674 N N . PRO A 1 87 ? -2.962 19.004 3.751 1.00 53.56 87 PRO A N 1
ATOM 675 C CA . PRO A 1 87 ? -4.255 19.243 4.420 1.00 53.56 87 PRO A CA 1
ATOM 676 C C . PRO A 1 87 ? -5.160 20.340 3.827 1.00 53.56 87 PRO A C 1
ATOM 678 O O . PRO A 1 87 ? -6.226 20.616 4.363 1.00 53.56 87 PRO A O 1
ATOM 681 N N . GLU A 1 88 ? -4.726 20.994 2.757 1.00 56.12 88 GLU A N 1
ATOM 682 C CA . GLU A 1 88 ? -5.439 22.049 2.039 1.00 56.12 88 GLU A CA 1
ATOM 683 C C . GLU A 1 88 ? -6.274 21.487 0.869 1.00 56.12 88 GLU A C 1
ATOM 685 O O . GLU A 1 88 ? -7.072 22.209 0.276 1.00 56.12 88 GLU A O 1
ATOM 690 N N . HIS A 1 89 ? -6.116 20.195 0.550 1.00 52.22 89 HIS A N 1
ATOM 691 C CA . HIS A 1 89 ? -6.872 19.473 -0.470 1.00 52.22 89 HIS A CA 1
ATOM 692 C C . HIS A 1 89 ? -7.716 18.356 0.169 1.00 52.22 89 HIS A C 1
ATOM 694 O O . HIS A 1 89 ? -7.232 17.252 0.417 1.00 52.22 89 HIS A O 1
ATOM 700 N N . ASP A 1 90 ? -8.995 18.648 0.423 1.00 52.03 90 ASP A N 1
ATOM 701 C CA . ASP A 1 90 ? -9.996 17.659 0.835 1.00 52.03 90 ASP A CA 1
ATOM 702 C C . ASP A 1 90 ? -10.187 16.592 -0.260 1.00 52.03 90 ASP A C 1
ATOM 704 O O . ASP A 1 90 ? -10.451 16.923 -1.418 1.00 52.03 90 ASP A O 1
ATOM 708 N N . GLY A 1 91 ? -10.116 15.309 0.116 1.00 54.81 91 GLY A N 1
ATOM 709 C CA . GLY A 1 91 ? -10.683 14.216 -0.689 1.00 54.81 91 GLY A CA 1
ATOM 710 C C . GLY A 1 91 ? -9.724 13.138 -1.197 1.00 54.81 91 GLY A C 1
ATOM 711 O O . GLY A 1 91 ? -9.947 12.625 -2.292 1.00 54.81 91 GLY A O 1
ATOM 712 N N . PHE A 1 92 ? -8.684 12.757 -0.445 1.00 58.97 92 PHE A N 1
ATOM 713 C CA . PHE A 1 92 ? -7.933 11.550 -0.802 1.00 58.97 92 PHE A CA 1
ATOM 714 C C . PHE A 1 92 ? -8.600 10.289 -0.250 1.00 58.97 92 PHE A C 1
ATOM 716 O O . PHE A 1 92 ? -8.570 10.033 0.953 1.00 58.97 92 PHE A O 1
ATOM 723 N N . ASP A 1 93 ? -9.193 9.509 -1.149 1.00 65.69 93 ASP A N 1
ATOM 724 C CA . ASP A 1 93 ? -9.743 8.191 -0.858 1.00 65.69 93 ASP A CA 1
ATOM 725 C C . ASP A 1 93 ? -8.739 7.109 -1.284 1.00 65.69 93 ASP A C 1
ATOM 727 O O . ASP A 1 93 ? -8.287 7.076 -2.430 1.00 65.69 93 ASP A O 1
ATOM 731 N N . PHE A 1 94 ? -8.373 6.232 -0.348 1.00 65.00 94 PHE A N 1
ATOM 732 C CA . PHE A 1 94 ? -7.505 5.075 -0.592 1.00 65.00 94 PHE A CA 1
ATOM 733 C C . PHE A 1 94 ? -8.282 3.838 -1.071 1.00 65.00 94 PHE A C 1
ATOM 735 O O . PHE A 1 94 ? -7.672 2.814 -1.385 1.00 65.00 94 PHE A O 1
ATOM 742 N N . THR A 1 95 ? -9.609 3.936 -1.140 1.00 63.53 95 THR A N 1
ATOM 743 C CA . THR A 1 95 ? -10.546 2.893 -1.567 1.00 63.53 95 THR A CA 1
ATOM 744 C C . THR A 1 95 ? -11.324 3.228 -2.854 1.00 63.53 95 THR A C 1
ATOM 746 O O . THR A 1 95 ? -12.473 2.804 -2.955 1.00 63.53 95 THR A O 1
ATOM 749 N N . PRO A 1 96 ? -10.762 3.956 -3.850 1.00 55.56 96 PRO A N 1
ATOM 750 C CA . PRO A 1 96 ? -11.543 4.350 -5.020 1.00 55.56 96 PRO A CA 1
ATOM 751 C C . PRO A 1 96 ? -12.092 3.107 -5.740 1.00 55.56 96 PRO A C 1
ATOM 753 O O . PRO A 1 96 ? -11.380 2.105 -5.849 1.00 55.56 96 PRO A O 1
ATOM 756 N N . GLU A 1 97 ? -13.363 3.201 -6.156 1.00 58.81 97 GLU A N 1
ATOM 757 C CA . GLU A 1 97 ? -14.203 2.116 -6.709 1.00 58.81 97 GLU A CA 1
ATOM 758 C C . GLU A 1 97 ? -13.522 1.226 -7.764 1.00 58.81 97 GLU A C 1
ATOM 760 O O . GLU A 1 97 ? -12.876 1.776 -8.687 1.00 58.81 97 GLU A O 1
#

Solvent-accessible surface area (backbone atoms only — not comparable to full-atom values): 6345 Å² total; per-residue (Å²): 136,87,79,88,73,91,86,72,84,84,70,78,91,65,77,75,72,72,73,79,68,49,71,71,55,44,56,55,48,50,36,51,51,45,51,50,49,37,39,75,74,59,76,45,85,62,52,64,49,78,50,72,47,98,86,67,52,74,47,78,48,76,47,59,98,44,70,67,58,42,52,51,53,44,52,51,52,53,50,46,47,65,70,69,54,32,96,89,46,90,80,86,68,78,60,74,132

Mean predicted aligned error: 11.78 Å

Foldseek 3Di:
DDDDPPDDDPDPPDPPPPPPQPPVNVLVVLLVVLVVVCVVVVVDPWDWDWDADPVRDIDIDTDDPDPVRRVVRVVVVVVCCCPVVNPVDPDDDSRDD